Protein AF-A0A7E6D1I6-F1 (afdb_monomer_lite)

Secondary structure (DSSP, 8-state):
----------------------------S-PPPPTTEEEEE-SS-EEEEE---HHHHHHH-TT---S-----------SSS-EEEEETTEEEEE----SPPPPP---------SGGGTTHHHHHHHHHHGGG--SSS--

Radius of gyration: 22.95 Å; chains: 1; bounding box: 56×48×54 Å

InterPro domains:
  IPR036465 von Willebrand factor A-like domain superfamily [SSF53300] (54-126)
  IPR050934 Inter-alpha-trypsin inhibitor heavy chain [PTHR10338] (26-128)

Foldseek 3Di:
DDDDDDPDDDDDPDPDDDDPDPDPDPPPDDDPDQPQWDWDDDPPDIDIDHDADPVSQVVVHVVGDDDDDDDDDDDDDPDQQFDWDDDPNDIDTGGDHPDDPPDDDDDDDDDDPDPVCPDPNVVVVCVVCVVVDDDDPDD

Organism: NCBI:txid89673

Structure (mmCIF, N/CA/C/O backbone):
data_AF-A0A7E6D1I6-F1
#
_entry.id   AF-A0A7E6D1I6-F1
#
loop_
_atom_site.group_PDB
_atom_site.id
_atom_site.type_symbol
_atom_site.label_atom_id
_atom_site.label_alt_id
_atom_site.label_comp_id
_atom_site.label_asym_id
_atom_site.label_entity_id
_atom_site.label_seq_id
_atom_site.pdbx_PDB_ins_code
_atom_site.Cartn_x
_atom_site.Cartn_y
_atom_site.Cartn_z
_atom_site.occupancy
_atom_site.B_iso_or_equiv
_atom_site.auth_seq_id
_atom_site.auth_comp_id
_atom_site.auth_asym_id
_atom_site.auth_atom_id
_atom_site.pdbx_PDB_model_num
ATOM 1 N N . MET A 1 1 ? -19.936 -21.740 -25.223 1.00 32.66 1 MET A N 1
ATOM 2 C CA . MET A 1 1 ? -19.607 -20.310 -25.374 1.00 32.66 1 MET A CA 1
ATOM 3 C C . MET A 1 1 ? -20.669 -19.537 -24.608 1.00 32.66 1 MET A C 1
ATOM 5 O O . MET A 1 1 ? -21.752 -19.328 -25.134 1.00 32.66 1 MET A O 1
ATOM 9 N N . ALA A 1 2 ? -20.439 -19.301 -23.317 1.00 30.02 2 ALA A N 1
ATOM 10 C CA . ALA A 1 2 ? -21.365 -18.553 -22.466 1.00 30.02 2 ALA A CA 1
ATOM 11 C C . ALA A 1 2 ? -20.904 -17.085 -22.422 1.00 30.02 2 ALA A C 1
ATOM 13 O O . ALA A 1 2 ? -19.693 -16.857 -22.448 1.00 30.02 2 ALA A O 1
ATOM 14 N N . PRO A 1 3 ? -21.826 -16.110 -22.419 1.00 42.03 3 PRO A N 1
ATOM 15 C CA . PRO A 1 3 ? -21.470 -14.700 -22.397 1.00 42.03 3 PRO A CA 1
ATOM 16 C C . PRO A 1 3 ? -20.943 -14.336 -21.006 1.00 42.03 3 PRO A C 1
ATOM 18 O O . PRO A 1 3 ? -21.518 -14.729 -19.994 1.00 42.03 3 PRO A O 1
ATOM 21 N N . PHE A 1 4 ? -19.829 -13.611 -20.959 1.00 36.25 4 PHE A N 1
ATOM 22 C CA . PHE A 1 4 ? -19.325 -13.029 -19.723 1.00 36.25 4 PHE A CA 1
ATOM 23 C C . PHE A 1 4 ? -20.136 -11.767 -19.421 1.00 36.25 4 PHE A C 1
ATOM 25 O O . PHE A 1 4 ? -19.985 -10.753 -20.100 1.00 36.25 4 PHE A O 1
ATOM 32 N N . ASP A 1 5 ? -21.004 -11.847 -18.414 1.00 33.34 5 ASP A N 1
ATOM 33 C CA . ASP A 1 5 ? -21.559 -10.673 -17.747 1.00 33.34 5 ASP A CA 1
ATOM 34 C C . ASP A 1 5 ? -20.421 -9.956 -17.013 1.00 33.34 5 ASP A C 1
ATOM 36 O O . ASP A 1 5 ? -19.854 -10.469 -16.047 1.00 33.34 5 ASP A O 1
ATOM 40 N N . VAL A 1 6 ? -20.072 -8.766 -17.497 1.00 35.38 6 VAL A N 1
ATOM 41 C CA . VAL A 1 6 ? -19.178 -7.826 -16.820 1.00 35.38 6 VAL A CA 1
ATOM 42 C C . VAL A 1 6 ? -20.043 -6.971 -15.892 1.00 35.38 6 VAL A C 1
ATOM 44 O O . VAL A 1 6 ? -20.840 -6.174 -16.395 1.00 35.38 6 VAL A O 1
ATOM 47 N N . PRO A 1 7 ? -19.909 -7.042 -14.555 1.00 34.81 7 PRO A N 1
ATOM 48 C CA . PRO A 1 7 ? -20.458 -6.001 -13.712 1.00 34.81 7 PRO A CA 1
ATOM 49 C C . PRO A 1 7 ? -19.530 -4.792 -13.822 1.00 34.81 7 PRO A C 1
ATOM 51 O O . PRO A 1 7 ? -18.423 -4.765 -13.283 1.00 34.81 7 PRO A O 1
ATOM 54 N N . LEU A 1 8 ? -20.009 -3.788 -14.550 1.00 41.00 8 LEU A N 1
ATOM 55 C CA . LEU A 1 8 ? -19.508 -2.424 -14.524 1.00 41.00 8 LEU A CA 1
ATOM 56 C C . LEU A 1 8 ? -19.536 -1.896 -13.081 1.00 41.00 8 LEU A C 1
ATOM 58 O O . LEU A 1 8 ? -20.576 -1.468 -12.589 1.00 41.00 8 LEU A O 1
ATOM 62 N N . LEU A 1 9 ? -18.383 -1.867 -12.422 1.00 37.69 9 LEU A N 1
ATOM 63 C CA . LEU A 1 9 ? -18.097 -0.895 -11.370 1.00 37.69 9 LEU A CA 1
ATOM 64 C C . LEU A 1 9 ? -16.803 -0.193 -11.759 1.00 37.69 9 LEU A C 1
ATOM 66 O O . LEU A 1 9 ? -15.700 -0.591 -11.398 1.00 37.69 9 LEU A O 1
ATOM 70 N N . GLY A 1 10 ? -16.972 0.839 -12.585 1.00 34.53 10 GLY A N 1
ATOM 71 C CA . GLY A 1 10 ? -15.919 1.785 -12.891 1.00 34.53 10 GLY A CA 1
ATOM 72 C C . GLY A 1 10 ? -15.534 2.530 -11.621 1.00 34.53 10 GLY A C 1
ATOM 73 O O . GLY A 1 10 ? -16.277 3.388 -11.151 1.00 34.53 10 GLY A O 1
ATOM 74 N N . PHE A 1 11 ? -14.356 2.227 -11.092 1.00 33.09 11 PHE A N 1
ATOM 75 C CA . PHE A 1 11 ? -13.622 3.192 -10.293 1.00 33.09 11 PHE A CA 1
ATOM 76 C C . PHE A 1 11 ? -12.760 3.996 -11.270 1.00 33.09 11 PHE A C 1
ATOM 78 O O . PHE A 1 11 ? -11.882 3.414 -11.912 1.00 33.09 11 PHE A O 1
ATOM 85 N N . PRO A 1 12 ? -13.015 5.302 -11.462 1.00 31.00 12 PRO A N 1
ATOM 86 C CA . PRO A 1 12 ? -12.110 6.125 -12.242 1.00 31.00 12 PRO A CA 1
ATOM 87 C C . PRO A 1 12 ? -10.745 6.104 -11.554 1.00 31.00 12 PRO A C 1
ATOM 89 O O . PRO A 1 12 ? -10.638 6.352 -10.352 1.00 31.00 12 PRO A O 1
ATOM 92 N N . LEU A 1 13 ? -9.707 5.796 -12.328 1.00 39.84 13 LEU A N 1
ATOM 93 C CA . LEU A 1 13 ? -8.313 5.852 -11.906 1.00 39.84 13 LEU A CA 1
ATOM 94 C C . LEU A 1 13 ? -7.926 7.333 -11.778 1.00 39.84 13 LEU A C 1
ATOM 96 O O . LEU A 1 13 ? -7.293 7.919 -12.650 1.00 39.84 13 LEU A O 1
ATOM 100 N N . VAL A 1 14 ? -8.403 7.975 -10.713 1.00 32.03 14 VAL A N 1
ATOM 101 C CA . VAL A 1 14 ? -7.899 9.272 -10.275 1.00 32.03 14 VAL A CA 1
ATOM 102 C C . VAL A 1 14 ? -6.634 8.976 -9.492 1.00 32.03 14 VAL A C 1
ATOM 104 O O . VAL A 1 14 ? -6.696 8.484 -8.367 1.00 32.03 14 VAL A O 1
ATOM 107 N N . SER A 1 15 ? -5.480 9.255 -10.091 1.00 33.84 15 SER A N 1
ATOM 108 C CA . SER A 1 15 ? -4.213 9.325 -9.367 1.00 33.84 15 SER A CA 1
ATOM 109 C C . SER A 1 15 ? -4.392 10.319 -8.213 1.00 33.84 15 SER A C 1
ATOM 111 O O . SER A 1 15 ? -4.652 11.496 -8.489 1.00 33.84 15 SER A O 1
ATOM 113 N N . PRO A 1 16 ? -4.318 9.908 -6.933 1.00 33.81 16 PRO A N 1
ATOM 114 C CA . PRO A 1 16 ? -4.465 10.864 -5.851 1.00 33.81 16 PRO A CA 1
ATOM 115 C C . PRO A 1 16 ? -3.317 11.886 -5.920 1.00 33.81 16 PRO A C 1
ATOM 117 O O . PRO A 1 16 ? -2.174 11.505 -6.202 1.00 33.81 16 PRO A O 1
ATOM 120 N N . PRO A 1 17 ? -3.584 13.184 -5.681 1.00 29.97 17 PRO A N 1
ATOM 121 C CA . PRO A 1 17 ? -2.522 14.163 -5.495 1.00 29.97 17 PRO A CA 1
ATOM 12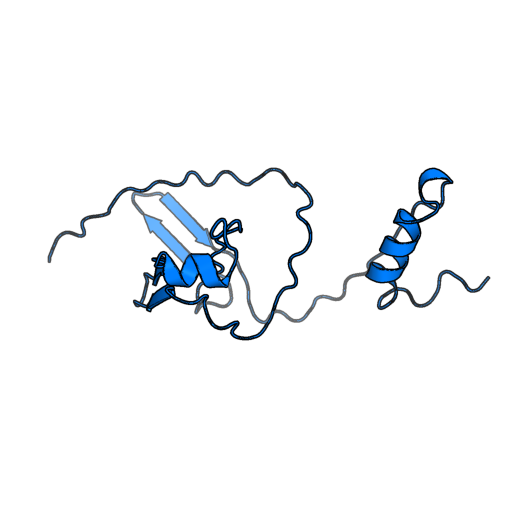2 C C . PRO A 1 17 ? -1.614 13.691 -4.358 1.00 29.97 17 PRO A C 1
ATOM 124 O O . PRO A 1 17 ? -2.093 13.148 -3.362 1.00 29.97 17 PRO A O 1
ATOM 127 N N . TYR A 1 18 ? -0.305 13.880 -4.529 1.00 29.75 18 TYR A N 1
ATOM 128 C CA . TYR A 1 18 ? 0.729 13.440 -3.595 1.00 29.75 18 TYR A CA 1
ATOM 129 C C . TYR A 1 18 ? 0.560 14.141 -2.240 1.00 29.75 18 TYR A C 1
ATOM 131 O O . TYR A 1 18 ? 1.146 15.189 -1.975 1.00 29.75 18 TYR A O 1
ATOM 139 N N . HIS A 1 19 ? -0.286 13.575 -1.386 1.00 29.67 19 HIS A N 1
ATOM 140 C CA . HIS A 1 19 ? -0.383 13.924 0.017 1.00 29.67 19 HIS A CA 1
ATOM 141 C C . HIS A 1 19 ? 0.524 12.946 0.770 1.00 29.67 19 HIS A C 1
ATOM 143 O O . HIS A 1 19 ? 0.332 11.733 0.633 1.00 29.67 19 HIS A O 1
ATOM 149 N N . PRO A 1 20 ? 1.520 13.417 1.544 1.00 28.28 20 PRO A N 1
ATOM 150 C CA . PRO A 1 20 ? 2.332 12.534 2.367 1.00 28.28 20 PRO A CA 1
ATOM 151 C C . PRO A 1 20 ? 1.420 11.913 3.429 1.00 28.28 20 PRO A C 1
ATOM 153 O O . PRO A 1 20 ? 1.093 12.525 4.444 1.00 28.28 20 PRO A O 1
ATOM 156 N N . THR A 1 21 ? 0.946 10.709 3.133 1.00 30.33 21 THR A N 1
ATOM 157 C CA . THR A 1 21 ? 0.171 9.877 4.047 1.00 30.33 21 THR A CA 1
ATOM 158 C C . THR A 1 21 ? 1.161 9.313 5.068 1.00 30.33 21 THR A C 1
ATOM 160 O O . THR A 1 21 ? 2.267 8.935 4.666 1.00 30.33 21 THR A O 1
ATOM 163 N N . PRO A 1 22 ? 0.839 9.283 6.376 1.00 31.77 22 PRO A N 1
ATOM 164 C CA . PRO A 1 22 ? 1.705 8.660 7.368 1.00 31.77 22 PRO A CA 1
ATOM 165 C C . PRO A 1 22 ? 2.041 7.242 6.913 1.00 31.77 22 PRO A C 1
ATOM 167 O O . PRO A 1 22 ? 1.142 6.469 6.591 1.00 31.77 22 PRO A O 1
ATOM 170 N N . THR A 1 23 ? 3.332 6.927 6.837 1.00 29.75 23 THR A N 1
ATOM 171 C CA . THR A 1 23 ? 3.832 5.602 6.471 1.00 29.75 23 THR A CA 1
ATOM 172 C C . THR A 1 23 ? 3.258 4.574 7.440 1.00 29.75 23 THR A C 1
ATOM 174 O O . THR A 1 23 ? 3.759 4.427 8.557 1.00 29.75 23 THR A O 1
ATOM 177 N N . LEU A 1 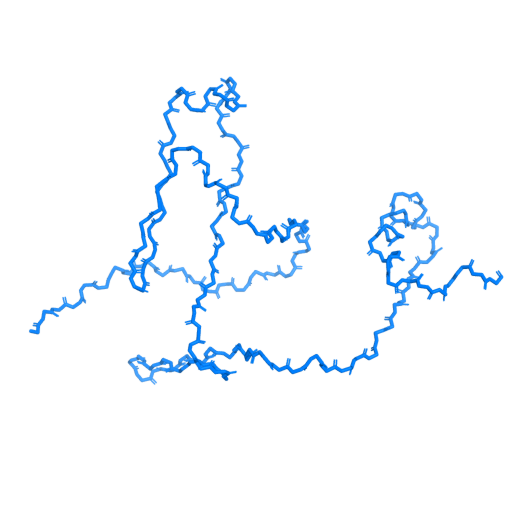24 ? 2.195 3.882 7.027 1.00 29.56 24 LEU A N 1
ATOM 178 C CA . LEU A 1 24 ? 1.801 2.632 7.651 1.00 29.56 24 LEU A CA 1
ATOM 179 C C . LEU A 1 24 ? 2.972 1.672 7.397 1.00 29.56 24 LEU A C 1
ATOM 181 O O . LEU A 1 24 ? 3.398 1.558 6.245 1.00 29.56 24 LEU A O 1
ATOM 185 N N . PRO A 1 25 ? 3.572 1.066 8.433 1.00 29.59 25 PRO A N 1
ATOM 186 C CA . PRO A 1 25 ? 4.696 0.167 8.232 1.00 29.59 25 PRO A CA 1
ATOM 187 C C . PRO A 1 25 ? 4.281 -0.925 7.246 1.00 29.59 25 PRO A C 1
ATOM 189 O O . PRO A 1 25 ? 3.248 -1.567 7.432 1.00 29.59 25 PRO A O 1
ATOM 192 N N . THR A 1 26 ? 5.081 -1.119 6.196 1.00 35.00 26 THR A N 1
ATOM 193 C CA . THR A 1 26 ? 5.006 -2.295 5.332 1.00 35.00 26 THR A CA 1
ATOM 194 C C . THR A 1 26 ? 5.268 -3.508 6.214 1.00 35.00 26 THR A C 1
ATOM 196 O O . THR A 1 26 ? 6.414 -3.861 6.489 1.00 35.00 26 THR A O 1
ATOM 199 N N . HIS A 1 27 ? 4.198 -4.092 6.743 1.00 33.31 27 HIS A N 1
ATOM 200 C CA . HIS A 1 27 ? 4.269 -5.297 7.543 1.00 33.31 27 HIS A CA 1
ATOM 201 C C . HIS A 1 27 ? 4.381 -6.466 6.567 1.00 33.31 27 HIS A C 1
ATOM 203 O O . HIS A 1 27 ? 3.393 -7.015 6.086 1.00 33.31 27 HIS A O 1
ATOM 209 N N . THR A 1 28 ? 5.617 -6.804 6.214 1.00 41.34 28 THR A N 1
ATOM 210 C CA . THR A 1 28 ? 5.929 -8.107 5.638 1.00 41.34 28 THR A CA 1
ATOM 211 C C . THR A 1 28 ? 5.575 -9.155 6.687 1.00 41.34 28 THR A C 1
ATOM 213 O O . THR A 1 28 ? 6.194 -9.203 7.747 1.00 41.34 28 THR A O 1
ATOM 216 N N . GLY A 1 29 ? 4.571 -9.974 6.397 1.00 33.94 29 GLY A N 1
ATOM 217 C CA . GLY A 1 29 ? 4.149 -11.076 7.252 1.00 33.94 29 GLY A CA 1
ATOM 218 C C . GLY A 1 29 ? 2.666 -10.978 7.533 1.00 33.94 29 GLY A C 1
ATOM 219 O O . GLY A 1 29 ? 2.268 -10.167 8.361 1.00 33.94 29 GLY A O 1
ATOM 220 N N . GLU A 1 30 ? 1.900 -11.770 6.778 1.00 43.22 30 GLU A N 1
ATOM 221 C CA . GLU A 1 30 ? 0.656 -12.437 7.179 1.00 43.22 30 GLU A CA 1
ATOM 222 C C . GLU A 1 30 ? 0.096 -11.933 8.518 1.00 43.22 30 GLU A C 1
ATOM 224 O O . GLU A 1 30 ? 0.212 -12.577 9.555 1.00 43.22 30 GLU A O 1
ATOM 229 N N . ALA A 1 31 ? -0.453 -10.718 8.514 1.00 56.12 31 ALA A N 1
ATOM 230 C CA . ALA A 1 31 ? -1.280 -10.279 9.616 1.00 56.12 31 ALA A CA 1
ATOM 231 C C . ALA A 1 31 ? -2.571 -11.079 9.480 1.00 56.12 31 ALA A C 1
ATOM 233 O O . ALA A 1 31 ? -3.215 -11.015 8.426 1.00 56.12 31 ALA A O 1
ATOM 234 N N . ASP A 1 32 ? -2.919 -11.853 10.508 1.00 68.81 32 ASP A N 1
ATOM 235 C CA . ASP A 1 32 ? -4.203 -12.540 10.546 1.00 68.81 32 ASP A CA 1
ATOM 236 C C . ASP A 1 32 ? -5.299 -11.520 10.234 1.00 68.81 32 ASP A C 1
ATOM 238 O O . ASP A 1 32 ? -5.387 -10.451 10.849 1.00 68.81 32 ASP A O 1
ATOM 242 N N . SER A 1 33 ? -6.101 -11.819 9.212 1.00 77.25 33 SER A N 1
ATOM 243 C CA . SER A 1 33 ? -7.204 -10.949 8.823 1.00 77.25 33 SER A CA 1
ATOM 244 C C . SER A 1 33 ? -8.116 -10.705 10.032 1.00 77.25 33 SER A C 1
ATOM 246 O O . SER A 1 33 ? -8.337 -11.646 10.802 1.00 77.25 33 SER A O 1
ATOM 248 N N . PRO A 1 34 ? -8.671 -9.488 10.206 1.00 82.19 34 PRO A N 1
ATOM 249 C CA . PRO A 1 34 ? -9.499 -9.166 11.364 1.00 82.19 34 PRO A CA 1
ATOM 250 C C . PRO A 1 34 ? -10.613 -10.201 11.577 1.00 82.19 34 PRO A C 1
ATOM 252 O O . PRO A 1 34 ? -11.122 -10.749 10.590 1.00 82.19 34 PRO A O 1
ATOM 255 N N . PRO A 1 35 ? -11.046 -10.452 12.827 1.00 79.31 35 PRO A N 1
ATOM 256 C CA . PRO A 1 35 ? -12.162 -11.353 13.095 1.00 79.31 35 PRO A CA 1
ATOM 257 C C . PRO A 1 35 ? -13.379 -10.957 12.256 1.00 79.31 35 PRO A C 1
ATOM 259 O O . PRO A 1 35 ? -13.600 -9.781 11.972 1.00 79.31 35 PRO A O 1
ATOM 262 N N . SER A 1 36 ? -14.148 -11.952 11.818 1.00 87.06 36 SER A N 1
ATOM 263 C CA . SER A 1 36 ? -15.308 -11.754 10.935 1.00 87.06 36 SER A CA 1
ATOM 264 C C . SER A 1 36 ? -14.960 -11.233 9.533 1.00 87.06 36 SER A C 1
ATOM 266 O O . SER A 1 36 ? -15.838 -10.770 8.799 1.00 87.06 36 SER A O 1
ATOM 268 N N . THR A 1 37 ? -13.691 -11.374 9.129 1.00 91.44 37 THR A N 1
ATOM 269 C CA . THR A 1 37 ? -13.244 -11.263 7.737 1.00 91.44 37 THR A CA 1
ATOM 270 C C . THR A 1 37 ? -13.201 -12.642 7.090 1.00 91.44 37 THR A C 1
ATOM 272 O O . THR A 1 37 ? -12.561 -13.566 7.586 1.00 91.44 37 THR A O 1
ATOM 275 N N . ARG A 1 38 ? -13.853 -12.778 5.940 1.00 92.19 38 ARG A N 1
ATOM 276 C CA . ARG A 1 38 ? -13.767 -13.935 5.054 1.00 92.19 38 ARG A CA 1
ATOM 277 C C . ARG A 1 38 ? -13.068 -13.512 3.770 1.00 92.19 38 ARG A C 1
ATOM 279 O O . ARG A 1 38 ? -13.474 -12.540 3.137 1.00 92.19 38 ARG A O 1
ATOM 286 N N . ILE A 1 39 ? -12.034 -14.253 3.384 1.00 91.50 39 ILE A N 1
ATOM 287 C CA . ILE A 1 39 ? -11.300 -14.033 2.136 1.00 91.50 39 ILE A CA 1
ATOM 288 C C . ILE A 1 39 ? -11.518 -15.246 1.238 1.00 91.50 39 ILE A C 1
ATOM 290 O O . ILE A 1 39 ? -11.159 -16.369 1.589 1.00 91.50 39 ILE A O 1
ATOM 294 N N . GLU A 1 40 ? -12.101 -15.014 0.071 1.00 92.38 40 GLU A N 1
ATOM 295 C CA . GLU A 1 40 ? -12.327 -16.024 -0.955 1.00 92.38 40 GLU A CA 1
ATOM 296 C C . GLU A 1 40 ? -11.443 -15.699 -2.158 1.00 92.38 40 GLU A C 1
ATOM 298 O O . GLU A 1 40 ? -11.601 -14.661 -2.800 1.00 92.38 40 GLU A O 1
ATOM 303 N N . ARG A 1 41 ? -10.478 -16.578 -2.441 1.00 88.88 41 ARG A N 1
ATOM 304 C CA . ARG A 1 41 ? -9.516 -16.411 -3.534 1.00 88.88 41 ARG A CA 1
ATOM 305 C C . ARG A 1 41 ? -9.940 -17.260 -4.729 1.00 88.88 41 ARG A C 1
ATOM 307 O O . ARG A 1 41 ? -9.968 -18.483 -4.632 1.00 88.88 41 ARG A O 1
ATOM 314 N N . GLY A 1 42 ? -10.290 -16.600 -5.826 1.00 87.31 42 GLY A N 1
ATOM 315 C CA . GLY A 1 42 ? -10.341 -17.179 -7.164 1.00 87.31 42 GLY A CA 1
ATOM 316 C C . GLY A 1 42 ? -9.051 -16.883 -7.932 1.00 87.31 42 GLY A C 1
ATOM 317 O O . GLY A 1 42 ? -8.137 -16.254 -7.406 1.00 87.31 42 GLY A O 1
ATOM 318 N N . GLU A 1 43 ? -8.989 -17.332 -9.183 1.00 85.31 43 GLU A N 1
ATOM 319 C CA . GLU A 1 43 ? -7.801 -17.195 -10.036 1.00 85.31 43 GLU A CA 1
ATOM 320 C C . GLU A 1 43 ? -7.497 -15.731 -10.394 1.00 85.31 43 GLU A C 1
ATOM 322 O O . GLU A 1 43 ? -6.380 -15.263 -10.211 1.00 85.31 43 GLU A O 1
ATOM 327 N N . THR A 1 44 ? -8.511 -14.979 -10.827 1.00 84.12 44 THR A N 1
ATOM 328 C CA . THR A 1 44 ? -8.388 -13.560 -11.220 1.00 84.12 44 THR A CA 1
ATOM 329 C C . THR A 1 44 ? -9.185 -12.616 -10.323 1.00 84.12 44 THR A C 1
ATOM 331 O O . THR A 1 44 ? -9.195 -11.403 -10.522 1.00 84.12 44 THR A O 1
ATOM 334 N N . CYS A 1 45 ? -9.887 -13.162 -9.332 1.00 88.38 45 CYS A N 1
ATOM 335 C CA . CYS A 1 45 ? -10.790 -12.413 -8.474 1.00 88.38 45 CYS A CA 1
ATOM 336 C C . CYS A 1 45 ? -10.586 -12.825 -7.022 1.00 88.38 45 CYS A C 1
ATOM 338 O O . CYS A 1 45 ? -10.662 -14.006 -6.689 1.00 88.38 45 CYS A O 1
ATOM 340 N N . VAL A 1 46 ? -10.390 -11.844 -6.147 1.00 90.69 46 VAL A N 1
ATOM 341 C CA . VAL A 1 46 ? -10.393 -12.049 -4.699 1.00 90.69 46 VAL A CA 1
ATOM 342 C C . VAL A 1 46 ? -11.579 -11.301 -4.114 1.00 90.69 46 VAL A C 1
ATOM 344 O O . VAL A 1 46 ? -11.735 -10.100 -4.328 1.00 90.69 46 VAL A O 1
ATOM 347 N N . ARG A 1 47 ? -12.416 -12.010 -3.358 1.00 92.94 47 ARG A N 1
ATOM 348 C CA . ARG A 1 47 ? -13.540 -11.431 -2.624 1.00 92.94 47 ARG A CA 1
ATOM 349 C C . ARG A 1 47 ? -13.192 -11.365 -1.145 1.00 92.94 47 ARG A C 1
ATOM 351 O O . ARG A 1 47 ? -12.981 -12.390 -0.502 1.00 92.94 47 ARG A O 1
ATOM 358 N N . VAL A 1 48 ? -13.168 -10.150 -0.610 1.00 93.69 48 VAL A N 1
ATOM 359 C CA . VAL A 1 48 ? -13.014 -9.890 0.823 1.00 93.69 48 VAL A CA 1
ATOM 360 C C . VAL A 1 48 ? -14.375 -9.487 1.377 1.00 93.69 48 VAL A C 1
ATOM 362 O O . VAL A 1 48 ? -15.029 -8.590 0.852 1.00 93.69 48 VAL A O 1
ATOM 365 N N . THR A 1 49 ? -14.832 -10.171 2.419 1.00 94.19 49 THR A N 1
ATOM 366 C CA . THR A 1 49 ? -16.111 -9.907 3.082 1.00 94.19 49 THR A CA 1
ATOM 367 C C . THR A 1 49 ? -15.861 -9.694 4.562 1.00 94.19 49 THR A C 1
ATOM 369 O O . THR A 1 49 ? -15.368 -10.592 5.231 1.00 94.19 49 THR A O 1
ATOM 372 N N . PHE A 1 50 ? -16.202 -8.517 5.077 1.00 92.88 50 PHE A N 1
ATOM 373 C CA . PHE A 1 50 ? -16.090 -8.187 6.494 1.00 92.88 50 PHE A CA 1
ATOM 374 C C . PHE A 1 50 ? -17.488 -7.960 7.070 1.00 92.88 50 PHE A C 1
ATOM 376 O O . PHE A 1 50 ? -18.196 -7.042 6.654 1.00 92.88 50 PHE A O 1
ATOM 383 N N . CYS A 1 51 ? -17.908 -8.830 7.987 1.00 92.44 51 CYS A N 1
ATOM 384 C CA . CYS A 1 51 ? -19.253 -8.815 8.568 1.00 92.44 51 CYS A CA 1
ATOM 385 C C . CYS A 1 51 ? -19.191 -8.996 10.095 1.00 92.44 51 CYS A C 1
ATOM 387 O O . CYS A 1 51 ? -19.574 -10.055 10.594 1.00 92.44 51 CYS A O 1
ATOM 389 N N . PRO A 1 52 ? -18.694 -7.999 10.851 1.00 91.44 52 PRO A N 1
ATOM 390 C CA . PRO A 1 52 ? -18.553 -8.107 12.298 1.00 91.44 52 PRO A CA 1
ATOM 391 C C . PRO A 1 52 ? -19.916 -8.104 12.997 1.00 91.44 52 PRO A C 1
ATOM 393 O O . PRO A 1 52 ? -20.756 -7.225 12.770 1.00 91.44 52 PRO A O 1
ATOM 396 N N . THR A 1 53 ? -20.129 -9.061 13.897 1.00 91.19 53 THR A N 1
ATOM 397 C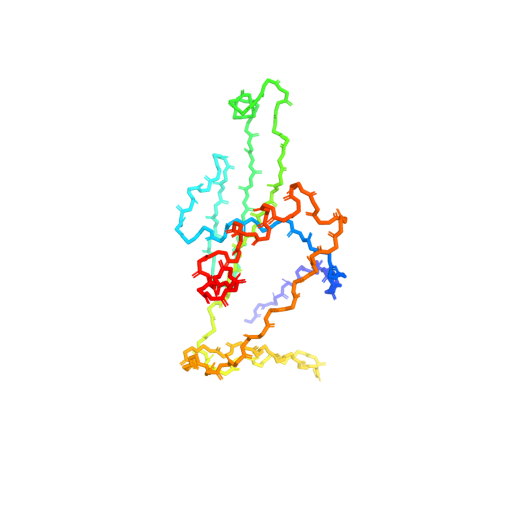 CA . THR A 1 53 ? -21.318 -9.088 14.757 1.00 91.19 53 THR A CA 1
ATOM 398 C C . THR A 1 53 ? -21.269 -7.963 15.796 1.00 91.19 53 THR A C 1
ATOM 400 O O . THR A 1 53 ? -20.218 -7.376 16.042 1.00 91.19 53 THR A O 1
ATOM 403 N N . LEU A 1 54 ? -22.391 -7.657 16.459 1.00 90.81 54 LEU A N 1
ATOM 404 C CA . LEU A 1 54 ? -22.389 -6.690 17.570 1.00 90.81 54 LEU A CA 1
ATOM 405 C C . LEU A 1 54 ? -21.447 -7.117 18.703 1.00 90.81 54 LEU A C 1
ATOM 407 O O . LEU A 1 54 ? -20.816 -6.270 19.331 1.00 90.81 54 LEU A O 1
ATOM 411 N N . GLN A 1 55 ? -21.325 -8.427 18.932 1.00 89.38 55 GLN A N 1
ATOM 412 C CA . GLN A 1 55 ? -20.385 -8.968 19.904 1.00 89.38 55 GLN A CA 1
ATOM 413 C C . GLN A 1 55 ? -18.943 -8.694 19.467 1.00 89.38 55 GLN A C 1
ATOM 415 O O . GLN A 1 55 ? -18.180 -8.157 20.264 1.00 89.38 55 GLN A O 1
ATOM 420 N N . ASP A 1 56 ? -18.597 -8.947 18.202 1.00 87.44 56 ASP A N 1
ATOM 421 C CA . ASP A 1 56 ? -17.263 -8.641 17.666 1.00 87.44 56 ASP A CA 1
ATOM 422 C C . ASP A 1 56 ? -16.960 -7.148 17.741 1.00 87.44 56 ASP A C 1
ATOM 424 O O . ASP A 1 56 ? -15.869 -6.751 18.110 1.00 87.44 56 ASP A O 1
ATOM 428 N N . GLN A 1 57 ? -17.929 -6.288 17.442 1.00 89.94 57 GLN A N 1
ATOM 429 C CA . GLN A 1 57 ? -17.724 -4.845 17.533 1.00 89.94 57 GLN A CA 1
ATOM 430 C C . GLN A 1 57 ? -17.465 -4.403 18.979 1.00 89.94 57 GLN A C 1
ATOM 432 O O . GLN A 1 57 ? -16.604 -3.555 19.218 1.00 89.94 57 GLN A O 1
ATOM 437 N N . SER A 1 58 ? -18.161 -5.021 19.938 1.00 88.75 58 SER A N 1
ATOM 438 C CA . SER A 1 58 ? -18.001 -4.729 21.364 1.00 88.75 58 SER A CA 1
ATOM 439 C C . SER A 1 58 ? -16.654 -5.171 21.944 1.00 88.75 58 SER A C 1
ATOM 441 O O . SER A 1 58 ? -16.227 -4.600 22.947 1.00 88.75 58 SER A O 1
ATOM 443 N N . THR A 1 59 ? -15.962 -6.140 21.324 1.00 85.81 59 THR A N 1
ATOM 444 C CA . THR A 1 59 ? -14.612 -6.539 21.762 1.00 85.81 59 THR A CA 1
ATOM 445 C C . THR A 1 59 ? -13.553 -5.502 21.393 1.00 85.81 59 THR A C 1
ATOM 447 O O . THR A 1 59 ? -12.550 -5.401 22.097 1.00 85.81 59 THR A O 1
ATOM 450 N N . PHE A 1 60 ? -13.776 -4.699 20.346 1.00 84.56 60 PHE A N 1
ATOM 451 C CA . PHE A 1 60 ? -12.894 -3.579 20.001 1.00 84.56 60 PHE A CA 1
ATOM 452 C C . PHE A 1 60 ? -13.169 -2.347 20.865 1.00 84.56 60 PHE A C 1
ATOM 454 O O . PHE A 1 60 ? -12.239 -1.722 21.372 1.00 84.56 60 PHE A O 1
ATOM 461 N N . SER A 1 61 ? -14.441 -1.976 21.022 1.00 89.06 61 SER A N 1
ATOM 462 C CA . SER A 1 61 ? -14.867 -0.860 21.869 1.00 89.06 61 SER A CA 1
ATOM 463 C C . SER A 1 61 ? -16.359 -0.959 22.173 1.00 89.06 61 SER A C 1
ATOM 465 O O . SER A 1 61 ? -17.148 -1.425 21.354 1.00 89.06 61 SER A O 1
ATOM 467 N N . SER A 1 62 ? -16.785 -0.422 23.318 1.00 86.50 62 SER A N 1
ATOM 468 C CA . SER A 1 62 ? -18.204 -0.301 23.676 1.00 86.50 62 SER A CA 1
ATOM 469 C C . SER A 1 62 ? -19.023 0.520 22.672 1.00 86.50 62 SER A C 1
ATOM 471 O O . SER A 1 62 ? -20.241 0.380 22.619 1.00 86.50 62 SER A O 1
ATOM 473 N N . SER A 1 63 ? -18.373 1.386 21.889 1.00 89.31 63 SER A N 1
ATOM 474 C CA . SER A 1 63 ? -18.997 2.178 20.820 1.00 89.31 63 SER A CA 1
ATOM 475 C C . SER A 1 63 ? -18.941 1.504 19.442 1.00 89.31 63 SER A C 1
ATOM 477 O O . SER A 1 63 ? -19.333 2.120 18.454 1.00 89.31 63 SER A O 1
ATOM 479 N N . GLY A 1 64 ? -18.420 0.279 19.358 1.00 88.81 64 GLY A N 1
ATOM 480 C CA . GLY A 1 64 ? -18.166 -0.428 18.106 1.00 88.81 64 GLY A CA 1
ATOM 481 C C . GLY A 1 64 ? -16.840 -0.053 17.436 1.00 88.81 64 GLY A C 1
ATOM 482 O O . GLY A 1 64 ? -15.940 0.504 18.062 1.00 88.81 64 GLY A O 1
ATOM 483 N N . ILE A 1 65 ? -16.702 -0.390 16.153 1.00 89.50 65 ILE A N 1
ATOM 484 C CA . ILE A 1 65 ? -15.436 -0.274 15.412 1.00 89.50 65 ILE A CA 1
ATOM 485 C C . ILE A 1 65 ? -15.338 1.097 14.730 1.00 89.50 65 ILE A C 1
ATOM 487 O O . ILE A 1 65 ? -16.189 1.452 13.919 1.00 89.50 65 ILE A O 1
ATOM 491 N N . MET A 1 66 ? -14.261 1.835 15.013 1.00 89.50 66 MET A N 1
ATOM 492 C CA . MET A 1 66 ? -13.881 3.067 14.313 1.00 89.50 66 MET A CA 1
ATOM 493 C C . MET A 1 66 ? -12.442 2.917 13.807 1.00 89.50 66 MET A C 1
ATOM 495 O O . MET A 1 66 ? -11.495 3.096 14.570 1.00 89.50 66 MET A O 1
ATOM 499 N N . ALA A 1 67 ? -12.287 2.520 12.543 1.00 85.69 67 ALA A N 1
ATOM 500 C CA . ALA A 1 67 ? -10.997 2.210 11.928 1.00 85.69 67 ALA A CA 1
ATOM 501 C C . ALA A 1 67 ? -11.065 2.305 10.394 1.00 85.69 67 ALA A C 1
ATOM 503 O O . ALA A 1 67 ? -12.154 2.301 9.817 1.00 85.69 67 ALA A O 1
ATOM 504 N N . ASP A 1 68 ? -9.898 2.320 9.750 1.00 88.19 68 ASP A N 1
ATOM 505 C CA . ASP A 1 68 ? -9.778 2.209 8.297 1.00 88.19 68 ASP A CA 1
ATOM 506 C C . ASP A 1 68 ? -9.853 0.740 7.857 1.00 88.19 68 ASP A C 1
ATOM 508 O O . ASP A 1 68 ? -9.147 -0.122 8.386 1.00 88.19 68 ASP A O 1
ATOM 512 N N . PHE A 1 69 ? -10.680 0.451 6.850 1.00 86.62 69 PHE A N 1
ATOM 513 C CA . PHE A 1 69 ? -10.727 -0.862 6.205 1.00 86.62 69 PHE A CA 1
ATOM 514 C C . PHE A 1 69 ? -9.836 -0.859 4.958 1.00 86.62 69 PHE A C 1
ATOM 516 O O . PHE A 1 69 ? -10.248 -0.420 3.884 1.00 86.62 69 PHE A O 1
ATOM 523 N N . VAL A 1 70 ? -8.594 -1.322 5.113 1.00 89.25 70 VAL A N 1
ATOM 524 C CA . VAL A 1 70 ? -7.576 -1.297 4.053 1.00 89.25 70 VAL A CA 1
ATOM 525 C C . VAL A 1 70 ? -7.374 -2.698 3.478 1.00 89.25 70 VAL A C 1
ATOM 527 O O . VAL A 1 70 ? -6.980 -3.617 4.191 1.00 89.25 70 VAL A O 1
ATOM 530 N N . VAL A 1 71 ? -7.592 -2.851 2.169 1.00 88.75 71 VAL A N 1
ATOM 531 C CA . VAL A 1 71 ? -7.275 -4.080 1.426 1.00 88.75 71 VAL A CA 1
ATOM 532 C C . VAL A 1 71 ? -6.032 -3.829 0.583 1.00 88.75 71 VAL A C 1
ATOM 534 O O . VAL A 1 71 ? -6.067 -3.042 -0.360 1.00 88.75 71 VAL A O 1
ATOM 537 N N . GLN A 1 72 ? -4.934 -4.497 0.927 1.00 89.75 72 GLN A N 1
ATOM 538 C CA . GLN A 1 72 ? -3.697 -4.477 0.147 1.00 89.75 72 GLN A CA 1
ATOM 539 C C . GLN A 1 72 ? -3.576 -5.786 -0.624 1.00 89.75 72 GLN A C 1
ATOM 541 O O . GLN A 1 72 ? -3.736 -6.866 -0.055 1.00 89.75 72 GLN A O 1
ATOM 546 N N . TYR A 1 73 ? -3.307 -5.686 -1.920 1.00 86.00 73 TYR A N 1
ATOM 547 C CA . TYR A 1 73 ? -3.067 -6.832 -2.783 1.00 86.00 73 TYR A CA 1
ATOM 548 C C . TYR A 1 73 ? -1.963 -6.498 -3.781 1.00 86.00 73 TYR A C 1
ATOM 550 O O . TYR A 1 73 ? -1.745 -5.332 -4.110 1.00 86.00 73 TYR A O 1
ATOM 558 N N . ASP A 1 74 ? -1.289 -7.539 -4.251 1.00 84.75 74 ASP A N 1
ATOM 559 C CA . ASP A 1 74 ? -0.359 -7.478 -5.370 1.00 84.75 74 ASP A CA 1
ATOM 560 C C . ASP A 1 74 ? -0.786 -8.524 -6.404 1.00 84.75 74 ASP A C 1
ATOM 562 O O . ASP A 1 74 ? -1.395 -9.543 -6.053 1.00 84.75 74 ASP A O 1
ATOM 566 N N . VAL A 1 75 ? -0.510 -8.258 -7.676 1.00 82.25 75 VAL A N 1
ATOM 567 C CA . VAL A 1 75 ? -0.859 -9.155 -8.781 1.00 82.25 75 VAL A CA 1
ATOM 568 C C . VAL A 1 75 ? 0.389 -9.925 -9.183 1.00 82.25 75 VAL A C 1
ATOM 570 O O . VAL A 1 75 ? 1.456 -9.354 -9.401 1.00 82.25 75 VAL A O 1
ATOM 573 N N . VAL A 1 76 ? 0.263 -11.246 -9.302 1.00 75.62 76 VAL A N 1
ATOM 574 C CA . VAL A 1 76 ? 1.359 -12.064 -9.821 1.00 75.62 76 VAL A CA 1
ATOM 575 C C . VAL A 1 76 ? 1.552 -11.729 -11.298 1.00 75.62 76 VAL A C 1
ATOM 577 O O . VAL A 1 76 ? 0.689 -12.015 -12.118 1.00 75.62 76 VAL A O 1
ATOM 580 N N . MET A 1 77 ? 2.694 -11.130 -11.629 1.00 73.19 77 MET A N 1
ATOM 581 C CA . MET A 1 77 ? 3.104 -10.881 -13.013 1.00 73.19 77 MET A CA 1
ATOM 582 C C . MET A 1 77 ? 4.098 -11.949 -13.459 1.00 73.19 77 MET A C 1
ATOM 584 O O . MET A 1 77 ? 5.247 -11.928 -13.023 1.00 73.19 77 MET A O 1
ATOM 588 N N . GLU A 1 78 ? 3.680 -12.907 -14.282 1.00 67.38 78 GLU A N 1
ATOM 589 C CA . GLU A 1 78 ? 4.579 -13.974 -14.754 1.00 67.38 78 GLU A CA 1
ATOM 590 C C . GLU A 1 78 ? 5.775 -13.413 -15.539 1.00 67.38 78 GLU A C 1
ATOM 592 O O . GLU A 1 78 ? 6.905 -13.868 -15.353 1.00 67.38 78 GLU A O 1
ATOM 597 N N . ASP A 1 79 ? 5.545 -12.360 -16.324 1.00 66.25 79 ASP A N 1
ATOM 598 C CA . ASP A 1 79 ? 6.574 -11.717 -17.127 1.00 66.25 79 ASP A CA 1
ATOM 599 C C . ASP A 1 79 ? 7.395 -10.684 -16.349 1.00 66.25 79 ASP A C 1
ATOM 601 O O . ASP A 1 79 ? 6.901 -9.813 -15.631 1.00 66.25 79 ASP A O 1
ATOM 605 N N . ILE A 1 80 ? 8.708 -10.752 -16.562 1.00 61.66 80 ILE A N 1
ATOM 606 C CA . ILE A 1 80 ? 9.727 -9.939 -15.884 1.00 61.66 80 ILE A CA 1
ATOM 607 C C . ILE A 1 80 ? 9.690 -8.471 -16.341 1.00 61.66 80 ILE A C 1
ATOM 609 O O . ILE A 1 80 ? 10.363 -7.631 -15.754 1.00 61.66 80 ILE A O 1
ATOM 613 N N . ILE A 1 81 ? 8.950 -8.160 -17.407 1.00 64.94 81 ILE A N 1
ATOM 614 C CA . ILE A 1 81 ? 8.923 -6.840 -18.053 1.00 64.94 81 ILE A CA 1
ATOM 615 C C . ILE A 1 81 ? 7.548 -6.170 -17.890 1.00 64.94 81 ILE A C 1
ATOM 617 O O . ILE A 1 81 ? 7.461 -4.948 -18.002 1.00 64.94 81 ILE A O 1
ATOM 621 N N . GLY A 1 82 ? 6.500 -6.924 -17.545 1.00 72.44 82 GLY A N 1
ATOM 622 C CA . GLY A 1 82 ? 5.131 -6.418 -17.472 1.00 72.44 82 GLY A CA 1
ATOM 623 C C . GLY A 1 82 ? 4.120 -7.263 -18.246 1.00 72.44 82 GLY A C 1
ATOM 624 O O . GLY A 1 82 ? 4.476 -8.314 -18.760 1.00 72.44 82 GLY A O 1
ATOM 625 N N . ASP A 1 83 ? 2.880 -6.781 -18.351 1.00 78.31 83 ASP A N 1
ATOM 626 C CA . ASP A 1 83 ? 1.782 -7.415 -19.102 1.00 78.31 83 ASP A CA 1
ATOM 627 C C . ASP A 1 83 ? 1.088 -6.399 -20.030 1.00 78.31 83 ASP A C 1
ATOM 629 O O . ASP A 1 83 ? 0.980 -5.211 -19.697 1.00 78.31 83 ASP A O 1
ATOM 633 N N . VAL A 1 84 ? 0.613 -6.851 -21.196 1.00 82.50 84 VAL A N 1
ATOM 634 C CA . VAL A 1 84 ? -0.115 -6.018 -22.167 1.00 82.50 84 VAL A CA 1
ATOM 635 C C . VAL A 1 84 ? -1.506 -6.589 -22.396 1.00 82.50 84 VAL A C 1
ATOM 637 O O . VAL A 1 84 ? -1.671 -7.655 -22.983 1.00 82.50 84 VAL A O 1
ATOM 640 N N . GLN A 1 85 ? -2.519 -5.816 -22.017 1.00 85.62 85 GLN A N 1
ATOM 641 C CA . GLN A 1 85 ? -3.922 -6.176 -22.203 1.00 85.62 85 GLN A CA 1
ATOM 642 C C . GLN A 1 85 ? -4.532 -5.353 -23.329 1.00 85.62 85 GLN A C 1
ATOM 644 O O . GLN A 1 85 ? -4.319 -4.143 -23.400 1.00 85.62 85 GLN A O 1
ATOM 649 N N . ILE A 1 86 ? -5.302 -6.004 -24.201 1.00 87.12 86 ILE A N 1
ATOM 650 C CA . ILE A 1 86 ? -5.981 -5.371 -25.335 1.00 87.12 86 ILE A CA 1
ATOM 651 C C . ILE A 1 86 ? -7.483 -5.585 -25.182 1.00 87.12 86 ILE A C 1
ATOM 653 O O . ILE A 1 86 ? -7.944 -6.721 -25.075 1.00 87.12 86 ILE A O 1
ATOM 657 N N . TYR A 1 87 ? -8.249 -4.498 -25.208 1.00 87.56 87 TYR A N 1
ATOM 658 C CA . TYR A 1 87 ? -9.705 -4.540 -25.151 1.00 87.56 87 TYR A CA 1
ATOM 659 C C . TYR A 1 87 ? -10.305 -3.423 -26.009 1.00 87.56 87 TYR A C 1
ATOM 661 O O . TYR A 1 87 ? -9.944 -2.260 -25.861 1.00 87.56 87 TYR A O 1
ATOM 669 N N . ASP A 1 88 ? -11.210 -3.793 -26.919 1.00 88.69 88 ASP A N 1
ATOM 670 C CA . ASP A 1 88 ? -11.947 -2.876 -27.807 1.00 88.69 88 ASP A CA 1
ATOM 671 C C . ASP A 1 88 ? -11.063 -1.868 -28.574 1.00 88.69 88 ASP A C 1
ATOM 673 O O . ASP A 1 88 ? -11.356 -0.683 -28.683 1.00 88.69 88 ASP A O 1
ATOM 677 N N . GLY A 1 89 ? -9.912 -2.331 -29.074 1.00 87.44 89 GLY A N 1
ATOM 678 C CA . GLY A 1 89 ? -8.962 -1.486 -29.808 1.00 87.44 89 GLY A CA 1
ATOM 679 C C . GLY A 1 89 ? -8.093 -0.570 -28.935 1.00 87.44 89 GLY A C 1
ATOM 680 O O . GLY A 1 89 ? -7.228 0.124 -29.469 1.00 87.44 89 GLY A O 1
ATOM 681 N N . TYR A 1 90 ? -8.261 -0.603 -27.611 1.00 91.50 90 TYR A N 1
ATOM 682 C CA . TYR A 1 90 ? -7.384 0.050 -26.640 1.00 91.50 90 TYR A CA 1
ATOM 683 C C . TYR A 1 90 ? -6.413 -0.959 -26.030 1.00 91.50 90 TYR A C 1
ATOM 685 O O . TYR A 1 90 ? -6.724 -2.146 -25.920 1.00 91.50 90 TYR A O 1
ATOM 693 N N . PHE A 1 91 ? -5.238 -0.484 -25.611 1.00 90.31 91 PHE A N 1
ATOM 694 C CA . PHE A 1 91 ? -4.272 -1.298 -24.882 1.00 90.31 91 PHE A CA 1
ATOM 695 C C . PHE A 1 91 ? -3.877 -0.646 -23.558 1.00 90.31 91 PHE A C 1
ATOM 697 O O . PHE A 1 91 ? -3.783 0.579 -23.455 1.00 90.31 91 PHE A O 1
ATOM 704 N N . ILE A 1 92 ? -3.615 -1.483 -22.559 1.00 88.88 92 ILE A N 1
ATOM 705 C CA . ILE A 1 92 ? -3.009 -1.102 -21.285 1.00 88.88 92 ILE A CA 1
ATOM 706 C C . ILE A 1 92 ? -1.703 -1.881 -21.160 1.00 88.88 92 ILE A C 1
ATOM 708 O O . ILE A 1 92 ? -1.688 -3.095 -21.341 1.00 88.88 92 ILE A O 1
ATOM 712 N N . HIS A 1 93 ? -0.610 -1.180 -20.865 1.00 87.00 93 HIS A N 1
ATOM 713 C CA . HIS A 1 93 ? 0.695 -1.786 -20.621 1.00 87.00 93 HIS A CA 1
ATOM 714 C C . HIS A 1 93 ? 1.071 -1.600 -19.150 1.00 87.00 93 HIS A C 1
ATOM 716 O O . HIS A 1 93 ? 1.361 -0.487 -18.704 1.00 87.00 93 HIS A O 1
ATOM 722 N N . TYR A 1 94 ? 1.052 -2.697 -18.400 1.00 82.75 94 TYR A N 1
ATOM 723 C CA . TYR A 1 94 ? 1.458 -2.744 -17.003 1.00 82.75 94 TYR A CA 1
ATOM 724 C C . TYR A 1 94 ? 2.957 -3.001 -16.929 1.00 82.75 94 TYR A C 1
ATOM 726 O O . TYR A 1 94 ? 3.388 -4.127 -17.124 1.00 82.75 94 TYR A O 1
ATOM 734 N N . PHE A 1 95 ? 3.756 -1.975 -16.645 1.00 79.56 95 PHE A N 1
ATOM 735 C CA . PHE A 1 95 ? 5.211 -2.098 -16.556 1.00 79.56 95 PHE A CA 1
ATOM 736 C C . PHE A 1 95 ? 5.665 -2.132 -15.091 1.00 79.56 95 PHE A C 1
ATOM 738 O O . PHE A 1 95 ? 5.717 -1.094 -14.429 1.00 79.56 95 PHE A O 1
ATOM 745 N N . ALA A 1 96 ? 6.008 -3.319 -14.587 1.00 79.19 96 ALA A N 1
ATOM 746 C CA . ALA A 1 96 ? 6.566 -3.500 -13.245 1.00 79.19 96 ALA A CA 1
ATOM 747 C C . ALA A 1 96 ? 7.678 -4.565 -13.251 1.00 79.19 96 ALA A C 1
ATOM 749 O O . ALA A 1 96 ? 7.461 -5.699 -12.819 1.00 79.19 96 ALA A O 1
ATOM 750 N N . PRO A 1 97 ? 8.880 -4.228 -13.755 1.00 72.81 97 PRO A N 1
ATOM 751 C CA . PRO A 1 97 ? 9.946 -5.202 -13.886 1.00 72.81 97 PRO A CA 1
ATOM 752 C C . PRO A 1 97 ? 10.411 -5.742 -12.539 1.00 72.81 97 PRO A C 1
ATOM 754 O O . PRO A 1 97 ? 10.690 -4.973 -11.615 1.00 72.81 97 PRO A O 1
ATOM 757 N N . ARG A 1 98 ? 10.545 -7.064 -12.437 1.00 74.06 98 ARG A N 1
ATOM 758 C CA . ARG A 1 98 ? 10.983 -7.746 -11.208 1.00 74.06 98 ARG A CA 1
ATOM 759 C C . ARG A 1 98 ? 12.398 -8.295 -11.378 1.00 74.06 98 ARG A C 1
ATOM 761 O O . ARG A 1 98 ? 12.828 -8.598 -12.480 1.00 74.06 98 ARG A O 1
ATOM 768 N N . GLY A 1 99 ? 13.154 -8.407 -10.287 1.00 72.12 99 GLY A N 1
ATOM 769 C CA . GLY A 1 99 ? 14.477 -9.050 -10.313 1.00 72.12 99 GLY A CA 1
ATOM 770 C C . GLY A 1 99 ? 15.594 -8.273 -11.023 1.00 72.12 99 GLY A C 1
ATOM 771 O O . GLY A 1 99 ? 16.664 -8.834 -11.247 1.00 72.12 99 GLY A O 1
ATOM 772 N N . LEU A 1 100 ? 15.393 -6.992 -11.352 1.00 77.44 100 LEU A N 1
ATOM 773 C CA . LEU A 1 100 ? 16.499 -6.131 -11.771 1.00 77.44 100 LEU A CA 1
ATOM 774 C C . LEU A 1 100 ? 17.455 -5.916 -10.586 1.00 77.44 100 LEU A C 1
ATOM 776 O O . LEU A 1 100 ? 16.982 -5.640 -9.477 1.00 77.44 100 LEU A O 1
ATOM 780 N N . PRO A 1 101 ? 18.783 -6.017 -10.789 1.00 81.19 101 PRO A N 1
ATOM 781 C CA . PRO A 1 101 ? 19.726 -5.711 -9.727 1.00 81.19 101 PRO A CA 1
ATOM 782 C C . PRO A 1 101 ? 19.525 -4.257 -9.281 1.00 81.19 101 PRO A C 1
ATOM 784 O O . PRO A 1 101 ? 19.268 -3.392 -10.129 1.00 81.19 101 PRO A O 1
ATOM 787 N N . PRO A 1 102 ? 19.640 -3.960 -7.974 1.00 83.94 102 PRO A N 1
ATOM 788 C CA . PRO A 1 102 ? 19.636 -2.586 -7.505 1.00 83.94 102 PRO A CA 1
ATOM 789 C C . PRO A 1 102 ? 20.673 -1.785 -8.286 1.00 83.94 102 PRO A C 1
ATOM 791 O O . PRO A 1 102 ? 21.861 -2.099 -8.278 1.00 83.94 102 PRO A O 1
ATOM 794 N N . VAL A 1 103 ? 20.208 -0.764 -8.998 1.00 86.38 103 VAL A N 1
ATOM 795 C CA . VAL A 1 103 ? 21.109 0.164 -9.673 1.00 86.38 103 VAL A CA 1
ATOM 796 C C . VAL A 1 103 ? 21.719 1.049 -8.601 1.00 86.38 103 VAL A C 1
ATOM 798 O O . VAL A 1 103 ? 20.985 1.651 -7.812 1.00 86.38 103 VAL A O 1
ATOM 801 N N . GLU A 1 104 ? 23.047 1.127 -8.574 1.00 88.56 104 GLU A N 1
ATOM 802 C CA . GLU A 1 104 ? 23.750 2.051 -7.693 1.00 88.56 104 GLU A CA 1
ATOM 803 C C . GLU A 1 104 ? 23.299 3.483 -8.005 1.00 88.56 104 GLU A C 1
ATOM 805 O O . GLU A 1 104 ? 23.335 3.942 -9.150 1.00 88.56 104 GLU A O 1
ATOM 810 N N . LYS A 1 105 ? 22.809 4.180 -6.981 1.00 84.06 105 LYS A N 1
ATOM 811 C CA . LYS A 1 105 ? 22.337 5.559 -7.079 1.00 84.06 105 LYS A CA 1
ATOM 812 C C . LYS A 1 105 ? 23.013 6.371 -5.991 1.00 84.06 105 LYS A C 1
ATOM 814 O O . LYS A 1 105 ? 22.989 5.992 -4.825 1.00 84.06 105 LYS A O 1
ATOM 819 N N . ASN A 1 106 ? 23.547 7.523 -6.374 1.00 85.62 106 ASN A N 1
ATOM 820 C CA . ASN A 1 106 ? 24.041 8.505 -5.422 1.00 85.62 106 ASN A CA 1
ATOM 821 C C . ASN A 1 106 ? 22.854 9.300 -4.875 1.00 85.62 106 ASN A C 1
ATOM 823 O O . ASN A 1 106 ? 22.166 9.990 -5.629 1.00 85.62 106 ASN A O 1
ATOM 827 N N . VAL A 1 107 ? 22.604 9.188 -3.571 1.00 83.25 107 VAL A N 1
ATOM 828 C CA . VAL A 1 107 ? 21.534 9.913 -2.877 1.00 83.25 107 VAL A CA 1
ATOM 829 C C . VAL A 1 107 ? 22.169 10.984 -2.000 1.00 83.25 107 VAL A C 1
ATOM 831 O O . VAL A 1 107 ? 23.004 10.680 -1.154 1.00 83.25 107 VAL A O 1
ATOM 834 N N . VAL A 1 108 ? 21.770 12.239 -2.201 1.00 85.38 108 VAL A N 1
ATOM 835 C CA . VAL A 1 108 ? 22.231 13.380 -1.401 1.00 85.38 108 VAL A CA 1
ATOM 836 C C . VAL A 1 108 ? 21.056 13.916 -0.594 1.00 85.38 108 VAL A C 1
ATOM 838 O O . VAL A 1 108 ? 20.011 14.241 -1.156 1.00 85.38 108 VAL A O 1
ATOM 841 N N . PHE A 1 109 ? 21.235 14.031 0.722 1.00 83.81 109 PHE A N 1
ATOM 842 C CA . PHE A 1 109 ? 20.256 14.645 1.617 1.00 83.81 109 PHE A CA 1
ATOM 843 C C . PHE A 1 109 ? 20.652 16.094 1.900 1.00 83.81 109 PHE A C 1
ATOM 845 O O . PHE A 1 109 ? 21.738 16.355 2.410 1.00 83.81 109 PHE A O 1
ATOM 852 N N . VAL A 1 110 ? 19.756 17.036 1.605 1.00 88.75 110 VAL A N 1
ATOM 853 C CA . VAL A 1 110 ? 19.896 18.444 1.999 1.00 88.75 110 VAL A CA 1
ATOM 854 C C . VAL A 1 110 ? 18.862 18.720 3.081 1.00 88.75 110 VAL A C 1
ATOM 856 O O . VAL A 1 110 ? 17.660 18.671 2.822 1.00 88.75 110 VAL A O 1
ATOM 859 N N . ILE A 1 111 ? 19.331 18.948 4.306 1.00 88.44 111 ILE A N 1
ATOM 860 C CA . ILE A 1 111 ? 18.480 19.091 5.4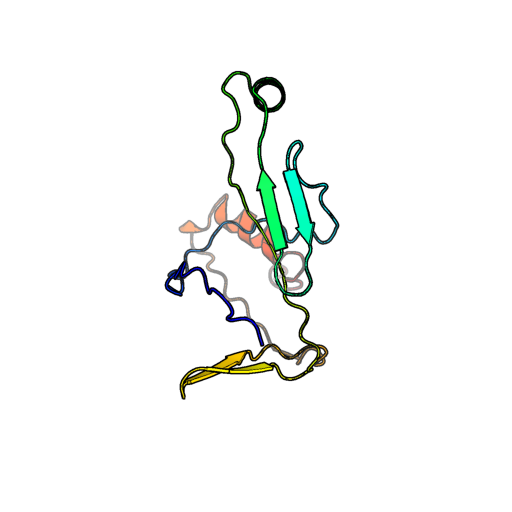90 1.00 88.44 111 ILE A CA 1
ATOM 861 C C . ILE A 1 111 ? 18.495 20.553 5.932 1.00 88.44 111 ILE A C 1
ATOM 863 O O . ILE A 1 111 ? 19.559 21.119 6.174 1.00 88.44 111 ILE A O 1
ATOM 867 N N . ASP A 1 112 ? 17.311 21.154 6.063 1.00 89.69 112 ASP A N 1
ATOM 868 C CA . ASP A 1 112 ? 17.178 22.477 6.671 1.00 89.69 112 ASP A CA 1
ATOM 869 C C . ASP A 1 112 ? 17.527 22.415 8.170 1.00 89.69 112 ASP A C 1
ATOM 871 O O . ASP A 1 112 ? 17.018 21.570 8.910 1.00 89.69 112 ASP A O 1
ATOM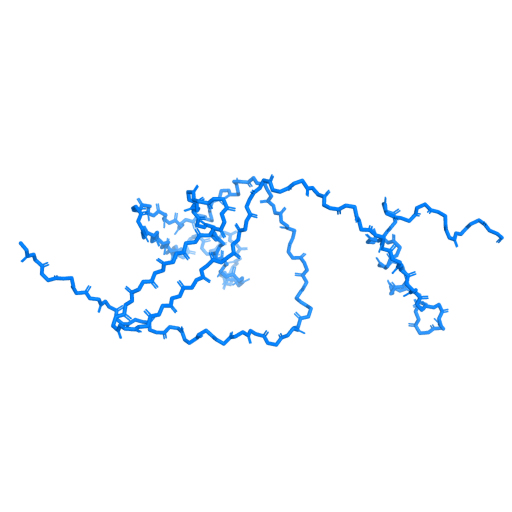 875 N N . VAL A 1 113 ? 18.386 23.333 8.614 1.00 88.38 113 VAL A N 1
ATOM 876 C CA . VAL A 1 113 ? 18.815 23.500 10.014 1.00 88.38 113 VAL A CA 1
ATOM 877 C C . VAL A 1 113 ? 18.372 24.844 10.599 1.00 88.38 113 VAL A C 1
ATOM 879 O O . VAL A 1 113 ? 18.857 25.264 11.651 1.00 88.38 113 VAL A O 1
ATOM 882 N N . SER A 1 114 ? 17.443 25.534 9.931 1.00 94.81 114 SER A N 1
ATOM 883 C CA . SER A 1 114 ? 16.843 26.770 10.426 1.00 94.81 114 SER A CA 1
ATOM 884 C C . SER A 1 114 ? 16.171 26.583 11.793 1.00 94.81 114 SER A C 1
ATOM 886 O O . SER A 1 114 ? 15.770 25.485 12.185 1.00 94.81 114 SER A O 1
ATOM 888 N N . GLY A 1 115 ? 15.956 27.684 12.521 1.00 91.00 115 GLY A N 1
ATOM 889 C CA . GLY A 1 115 ? 15.293 27.647 13.832 1.00 91.00 115 GLY A CA 1
ATOM 890 C C . GLY A 1 115 ? 13.890 27.020 13.812 1.00 91.00 115 GLY A C 1
ATOM 891 O O . GLY A 1 115 ? 13.444 26.486 14.825 1.00 91.00 115 GLY A O 1
ATOM 892 N N . SER A 1 116 ? 13.210 27.004 12.658 1.00 94.31 116 SER A N 1
ATOM 893 C CA . SER A 1 116 ? 11.888 26.377 12.497 1.00 94.31 116 SER A CA 1
ATOM 894 C C . SER A 1 116 ? 11.906 24.851 12.649 1.00 94.31 116 SER A C 1
ATOM 896 O O . SER A 1 116 ? 10.861 24.235 12.890 1.00 94.31 116 SER A O 1
ATOM 898 N N . MET A 1 117 ? 13.090 24.252 12.505 1.00 94.50 117 MET A N 1
ATOM 899 C CA . MET A 1 117 ? 13.329 22.822 12.642 1.00 94.50 117 MET A CA 1
ATOM 900 C C . MET A 1 117 ? 13.595 22.402 14.090 1.00 94.50 117 MET A C 1
ATOM 902 O O . MET A 1 117 ? 13.633 21.204 14.383 1.00 94.50 117 MET A O 1
ATOM 906 N N . PHE A 1 118 ? 13.724 23.362 15.010 1.00 90.00 118 PHE A N 1
ATOM 907 C CA . PHE A 1 118 ? 13.959 23.086 16.420 1.00 90.00 118 PHE A CA 1
ATOM 908 C C . PHE A 1 118 ? 12.848 22.216 17.036 1.00 90.00 118 PHE A C 1
ATOM 910 O O . PHE A 1 118 ? 11.659 22.357 16.744 1.00 90.00 118 PHE A O 1
ATOM 917 N N . GLY A 1 119 ? 13.242 21.300 17.923 1.00 91.31 119 GLY A N 1
ATOM 918 C CA . GLY A 1 119 ? 12.322 20.414 18.631 1.00 91.31 119 GLY A CA 1
ATOM 919 C C . GLY A 1 119 ? 11.943 19.166 17.831 1.00 91.31 119 GLY A C 1
ATOM 920 O O . GLY A 1 119 ? 12.805 18.391 17.416 1.00 91.31 119 GLY A O 1
ATOM 921 N N . THR A 1 120 ? 10.642 18.908 17.693 1.00 93.00 120 THR A N 1
ATOM 922 C CA . THR A 1 120 ? 10.126 17.615 17.212 1.00 93.00 120 THR A CA 1
ATOM 923 C C . THR A 1 120 ? 10.512 17.317 15.765 1.00 93.00 120 THR A C 1
ATOM 925 O O . THR A 1 120 ? 10.819 16.167 15.461 1.00 93.00 120 THR A O 1
ATOM 928 N N . LYS A 1 121 ? 10.567 18.335 14.894 1.00 89.81 121 LYS A N 1
ATOM 929 C CA . LYS A 1 121 ? 10.891 18.156 13.470 1.00 89.81 121 LYS A CA 1
ATOM 930 C C . LYS A 1 121 ? 12.296 17.586 13.283 1.00 89.81 121 LYS A C 1
ATOM 932 O O . LYS A 1 121 ? 12.444 16.544 12.653 1.00 89.81 121 LYS A O 1
ATOM 937 N N . MET A 1 122 ? 13.310 18.195 13.902 1.00 91.12 122 MET A N 1
ATOM 938 C CA . MET A 1 122 ? 14.679 17.678 13.817 1.00 91.12 122 MET A CA 1
ATOM 939 C C . MET A 1 122 ? 14.812 16.292 14.461 1.00 91.12 122 MET A C 1
ATOM 941 O O . MET A 1 122 ? 15.434 15.404 13.887 1.00 91.12 122 MET A O 1
ATOM 945 N N . LYS A 1 123 ? 14.147 16.045 15.599 1.00 88.81 123 LYS A N 1
ATOM 946 C CA . LYS A 1 123 ? 14.143 14.711 16.230 1.00 88.81 123 LYS A CA 1
ATOM 947 C C . LYS A 1 123 ? 13.544 13.629 15.321 1.00 88.81 123 LYS A C 1
ATOM 949 O O . LYS A 1 123 ? 14.036 12.504 15.315 1.00 88.81 123 LYS A O 1
ATOM 954 N N . GLN A 1 124 ? 12.496 13.947 14.561 1.00 89.38 124 GLN A N 1
ATOM 955 C CA . GLN A 1 124 ? 11.895 13.029 13.588 1.00 89.38 124 GLN A CA 1
ATOM 956 C C . GLN A 1 124 ? 12.822 12.780 12.394 1.00 89.38 124 GLN A C 1
ATOM 958 O O . GLN A 1 124 ? 13.005 11.626 12.015 1.00 89.38 124 GLN A O 1
ATOM 963 N N . VAL A 1 125 ? 13.448 13.829 11.847 1.00 88.75 125 VAL A N 1
ATOM 964 C CA . VAL A 1 125 ? 14.431 13.701 10.755 1.00 88.75 125 VAL A CA 1
ATOM 965 C C . VAL A 1 125 ? 15.594 12.804 11.180 1.00 88.75 125 VAL A C 1
ATOM 967 O O . VAL A 1 125 ? 15.912 11.848 10.476 1.00 88.75 125 VAL A O 1
ATOM 970 N N . MET A 1 126 ? 16.164 13.038 12.366 1.00 84.56 126 MET A N 1
ATOM 971 C CA . MET A 1 126 ? 17.242 12.208 12.914 1.00 84.56 126 MET A CA 1
ATOM 972 C C . MET A 1 126 ? 16.812 10.755 13.134 1.00 84.56 126 MET A C 1
ATOM 974 O O . MET A 1 126 ? 17.583 9.844 12.855 1.00 84.56 126 MET A O 1
ATOM 978 N N . ARG A 1 127 ? 15.583 10.512 13.608 1.00 85.19 127 ARG A N 1
ATOM 979 C CA . ARG A 1 127 ? 15.067 9.147 13.789 1.00 85.19 127 ARG A CA 1
ATOM 980 C C . ARG A 1 127 ? 14.918 8.410 12.457 1.00 85.19 127 ARG A C 1
ATOM 982 O O . ARG A 1 127 ? 15.278 7.243 12.377 1.00 85.19 127 ARG A O 1
ATOM 989 N N . ASN A 1 128 ? 14.376 9.081 11.445 1.00 83.62 128 ASN A N 1
ATOM 990 C CA . ASN A 1 128 ? 14.046 8.454 10.166 1.00 83.62 128 ASN A CA 1
ATOM 991 C C . ASN A 1 128 ? 15.281 8.246 9.285 1.00 83.62 128 ASN A C 1
ATOM 993 O O . ASN A 1 128 ? 15.371 7.236 8.597 1.00 83.62 128 ASN A O 1
ATOM 997 N N . LEU A 1 129 ? 16.225 9.190 9.307 1.00 82.88 129 LEU A N 1
ATOM 998 C CA . LEU A 1 129 ? 17.424 9.142 8.471 1.00 82.88 129 LEU A CA 1
ATOM 999 C C . LEU A 1 129 ? 18.661 8.600 9.200 1.00 82.88 129 LEU A C 1
ATOM 1001 O O . LEU A 1 129 ? 19.631 8.248 8.535 1.00 82.88 129 LEU A O 1
ATOM 1005 N N . GLY A 1 130 ? 18.647 8.522 10.535 1.00 68.81 130 GLY A N 1
ATOM 1006 C CA . GLY A 1 130 ? 19.778 8.092 11.368 1.00 68.81 130 GLY A CA 1
ATOM 1007 C C . GLY A 1 130 ? 20.447 6.770 10.960 1.00 68.81 130 GLY A C 1
ATOM 1008 O O . GLY A 1 130 ? 21.673 6.723 10.965 1.00 68.81 130 GLY A O 1
ATOM 1009 N N . PRO A 1 131 ? 19.716 5.721 10.530 1.00 65.12 131 PRO A N 1
ATOM 1010 C CA . PRO A 1 131 ? 20.328 4.481 10.031 1.00 65.12 131 PRO A CA 1
ATOM 1011 C C . PRO A 1 131 ? 21.102 4.638 8.708 1.00 65.12 131 PRO A C 1
ATOM 1013 O O . PRO A 1 131 ? 21.926 3.796 8.371 1.00 65.12 131 PRO A O 1
ATOM 1016 N N . SER A 1 132 ? 20.826 5.704 7.956 1.00 61.88 132 SER A N 1
ATOM 1017 C CA . SER A 1 132 ? 21.376 6.013 6.625 1.00 61.88 132 SER A CA 1
ATOM 1018 C C . SER A 1 132 ? 22.289 7.250 6.609 1.00 61.88 132 SER A C 1
ATOM 1020 O O . SER A 1 132 ? 22.779 7.635 5.551 1.00 61.88 132 SER A O 1
ATOM 1022 N N . LEU A 1 133 ? 22.532 7.864 7.772 1.00 56.72 133 LEU A N 1
ATOM 1023 C CA . LEU A 1 133 ? 23.395 9.033 7.965 1.00 56.72 133 LEU A CA 1
ATOM 1024 C C . LEU A 1 133 ? 24.594 8.680 8.866 1.00 56.72 133 LEU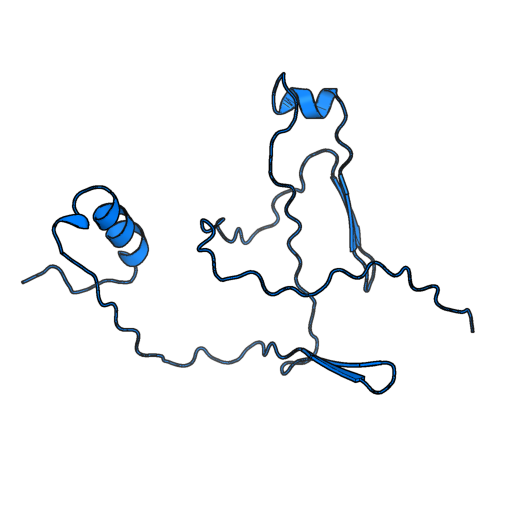 A C 1
ATOM 1026 O O . LEU A 1 133 ? 24.660 9.147 10.004 1.00 56.72 133 LEU A O 1
ATOM 1030 N N . PRO A 1 134 ? 25.587 7.895 8.422 1.00 52.53 134 PRO A N 1
ATOM 1031 C CA . PRO A 1 134 ? 26.923 8.112 8.940 1.00 52.53 134 PRO A CA 1
ATOM 1032 C C . PRO A 1 134 ? 27.480 9.376 8.259 1.00 52.53 134 PRO A C 1
ATOM 1034 O O . PRO A 1 134 ? 27.428 9.490 7.038 1.00 52.53 134 PRO A O 1
ATOM 1037 N N . LEU A 1 135 ? 28.057 10.289 9.048 1.00 50.62 135 LEU A N 1
ATOM 1038 C CA . LEU A 1 135 ? 28.871 11.446 8.618 1.00 50.62 135 LEU A CA 1
ATOM 1039 C C . LEU A 1 135 ? 28.148 12.766 8.284 1.00 50.62 135 LEU A C 1
ATOM 1041 O O . LEU A 1 135 ? 28.298 13.291 7.187 1.00 50.62 135 LEU A O 1
ATOM 1045 N N . LEU A 1 136 ? 27.448 13.386 9.240 1.00 50.88 136 LEU A N 1
ATOM 1046 C CA . LEU A 1 136 ? 27.207 14.844 9.159 1.00 50.88 136 LEU A CA 1
ATOM 1047 C C . LEU A 1 136 ? 27.226 15.591 10.505 1.00 50.88 136 LEU A C 1
ATOM 1049 O O . LEU A 1 136 ? 26.929 16.779 10.541 1.00 50.88 136 LEU A O 1
ATOM 1053 N N . PHE A 1 137 ? 27.614 14.933 11.603 1.00 43.59 137 PHE A N 1
ATOM 1054 C CA . PHE A 1 137 ? 27.701 15.571 12.926 1.00 43.59 137 PHE A CA 1
ATOM 1055 C C . PHE A 1 137 ? 28.974 15.201 13.707 1.00 43.59 137 PHE A C 1
ATOM 1057 O O . PHE A 1 137 ? 28.945 15.120 14.929 1.00 43.59 137 PHE A O 1
ATOM 1064 N N . GLU A 1 138 ? 30.097 14.994 13.017 1.00 38.41 138 GLU A N 1
ATOM 1065 C CA . GLU A 1 138 ? 31.422 15.188 13.622 1.00 38.41 138 GLU A CA 1
ATOM 1066 C C . GLU A 1 138 ? 32.188 16.211 12.780 1.00 38.41 138 GLU A C 1
ATOM 1068 O O . GLU A 1 138 ? 32.756 15.894 11.735 1.00 38.41 138 GLU A O 1
ATOM 1073 N N . SER A 1 139 ? 32.126 17.471 13.204 1.00 38.94 139 SER A N 1
ATOM 1074 C CA . SER A 1 139 ? 33.061 18.558 12.887 1.00 38.94 139 SER A CA 1
ATOM 1075 C C . SER A 1 139 ? 32.952 19.606 13.985 1.00 38.94 139 SER A C 1
ATOM 1077 O O . SER A 1 139 ? 31.800 19.925 14.360 1.00 38.94 139 SER A O 1
#

pLDDT: mean 71.88, std 22.74, range [28.28, 94.81]

Sequence (139 aa):
MAPFDVPLLGFPLVSPPYHPTPTLPTHTGEADSPPSTRIERGETCVRVTFCPTLQDQSTFSSSGIMADFVVQYDVVMEDIIGDVQIYDGYFIHYFAPRGLPPVEKNVVFVIDVSGSMFGTKMKQVMRNLGPSLPLLFES